Protein AF-X1FYM7-F1 (afdb_monomer)

Radius of gyration: 16.65 Å; Cα contacts (8 Å, |Δi|>4): 152; chains: 1; bounding box: 46×21×42 Å

Secondary structure (DSSP, 8-state):
------HHHHHHHHHHHHHHHHHHHHHHHH-HHHHHHHHT-----HHHHHHHHHHHHHHHHHHHHHHH-TT-HHHHHHHHHHHHHHHHHHHHHHHHTPPTT--HHHHHHHHHHHHH--

Mean predicted aligned error: 7.3 Å

Nearest PDB structures (foldseek):
  2jsw-assembly1_A  TM=3.915E-01  e=1.668E+00  Mus musculus
  8oyy-assembly2_B  TM=5.234E-01  e=7.848E+00  synthetic construct
  5nqn-assembly1_A  TM=3.870E-01  e=9.118E+00  Methylosinus trichosporium OB3b

pLDDT: mean 83.03, std 9.99, range [39.62, 94.56]

Structure (mmCIF, N/CA/C/O backbone):
data_AF-X1FYM7-F1
#
_entry.id   AF-X1FYM7-F1
#
loop_
_atom_site.group_PDB
_atom_site.id
_atom_site.type_symbol
_atom_site.label_atom_id
_atom_site.label_alt_id
_atom_site.label_comp_id
_atom_site.label_asym_id
_atom_site.label_entity_id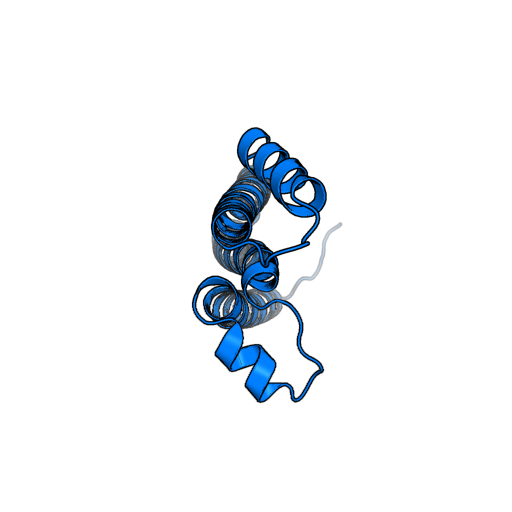
_atom_site.label_seq_id
_atom_site.pdbx_PDB_ins_code
_atom_site.Cartn_x
_atom_site.Cartn_y
_atom_site.Cartn_z
_atom_site.occupancy
_atom_site.B_iso_or_equiv
_atom_site.auth_seq_id
_atom_site.auth_comp_id
_atom_site.auth_asym_id
_atom_site.auth_atom_id
_atom_site.pdbx_PDB_model_num
ATOM 1 N N . MET A 1 1 ? -24.429 11.626 19.492 1.00 39.62 1 MET A N 1
ATOM 2 C CA . MET A 1 1 ? -25.261 11.186 18.357 1.00 39.62 1 MET A CA 1
ATOM 3 C C . MET A 1 1 ? -25.649 9.750 18.636 1.00 39.62 1 MET A C 1
ATOM 5 O O . MET A 1 1 ? -24.768 8.906 18.706 1.00 39.62 1 MET A O 1
ATOM 9 N N . ALA A 1 2 ? -26.917 9.503 18.959 1.00 44.91 2 ALA A N 1
ATOM 10 C CA . ALA A 1 2 ? -27.431 8.145 19.092 1.00 44.91 2 ALA A CA 1
ATOM 11 C C . ALA A 1 2 ? -27.764 7.676 17.677 1.00 44.91 2 ALA A C 1
ATOM 13 O O . ALA A 1 2 ? -28.855 7.933 17.173 1.00 44.91 2 ALA A O 1
ATOM 14 N N . GLU A 1 3 ? -26.764 7.129 16.996 1.00 49.31 3 GLU A N 1
ATOM 15 C CA . GLU A 1 3 ? -26.944 6.628 15.646 1.00 49.31 3 GLU A CA 1
ATOM 16 C C . GLU A 1 3 ? -27.617 5.260 15.741 1.00 49.31 3 GLU A C 1
ATOM 18 O O . GLU A 1 3 ? -27.142 4.333 16.399 1.00 49.31 3 GLU A O 1
ATOM 23 N N . ASN A 1 4 ? -28.806 5.194 15.157 1.00 51.47 4 ASN A N 1
ATOM 24 C CA . ASN A 1 4 ? -29.638 4.009 15.051 1.00 51.47 4 ASN A CA 1
ATOM 25 C C . ASN A 1 4 ? -29.024 3.111 13.962 1.00 51.47 4 ASN A C 1
ATOM 27 O O . ASN A 1 4 ? -29.584 2.929 12.885 1.00 51.47 4 ASN A O 1
ATOM 31 N N . GLU A 1 5 ? -27.790 2.664 14.182 1.00 57.91 5 GLU A N 1
ATOM 32 C CA . GLU A 1 5 ? -27.025 1.926 13.187 1.00 57.91 5 GLU A CA 1
ATOM 33 C C . GLU A 1 5 ? -27.402 0.460 13.261 1.00 57.91 5 GLU A C 1
ATOM 35 O O . GLU A 1 5 ? -27.236 -0.168 14.301 1.00 57.91 5 GLU A O 1
ATOM 40 N N . ASN A 1 6 ? -27.871 -0.115 12.155 1.00 61.28 6 ASN A N 1
ATOM 41 C CA . ASN A 1 6 ? -27.952 -1.561 12.024 1.00 61.28 6 ASN A CA 1
ATOM 42 C C . ASN A 1 6 ? -26.510 -2.107 12.000 1.00 61.28 6 ASN A C 1
ATOM 44 O O . ASN A 1 6 ? -25.846 -2.041 10.958 1.00 61.28 6 ASN A O 1
ATOM 48 N N . PRO A 1 7 ? -25.991 -2.649 13.120 1.00 72.56 7 PRO A N 1
ATOM 49 C CA . PRO A 1 7 ? -24.570 -2.955 13.244 1.00 72.56 7 PRO A CA 1
ATOM 50 C C . PRO A 1 7 ? -24.168 -4.125 12.337 1.00 72.56 7 PRO A C 1
ATOM 52 O O . PRO A 1 7 ? -22.986 -4.330 12.068 1.00 72.56 7 PRO A O 1
ATOM 55 N N . LEU A 1 8 ? -25.145 -4.905 11.858 1.00 79.06 8 LEU A N 1
ATOM 56 C CA . LEU A 1 8 ? -24.940 -5.984 10.901 1.00 79.06 8 LEU A CA 1
ATOM 57 C C . LEU A 1 8 ? -24.644 -5.432 9.500 1.00 79.06 8 LEU A C 1
ATOM 59 O O . LEU A 1 8 ? -23.708 -5.891 8.852 1.00 79.06 8 LEU A O 1
ATOM 63 N N . PHE A 1 9 ? -25.406 -4.429 9.054 1.00 78.94 9 PHE A N 1
ATOM 64 C CA . PHE A 1 9 ? -25.242 -3.828 7.730 1.00 78.94 9 PHE A CA 1
ATOM 65 C C . PHE A 1 9 ? -23.853 -3.198 7.573 1.00 78.94 9 PHE A C 1
ATOM 67 O O . PHE A 1 9 ? -23.149 -3.492 6.610 1.00 78.94 9 PHE A O 1
ATOM 74 N N . LEU A 1 10 ? -23.406 -2.428 8.570 1.00 77.69 10 LEU A N 1
ATOM 75 C CA . LEU A 1 10 ? -22.070 -1.823 8.565 1.00 77.69 10 LEU A CA 1
ATOM 76 C C . LEU A 1 10 ? -20.956 -2.871 8.510 1.00 77.69 10 LEU A C 1
ATOM 78 O O . LEU A 1 10 ? -20.008 -2.722 7.743 1.00 77.69 10 LEU A O 1
ATOM 82 N N . LYS A 1 11 ? -21.082 -3.971 9.263 1.00 80.81 11 LYS A N 1
ATOM 83 C CA . LYS A 1 11 ? -20.109 -5.074 9.208 1.00 80.81 11 LYS A CA 1
ATOM 84 C C . LYS A 1 11 ? -20.033 -5.708 7.823 1.00 80.81 11 LYS A C 1
ATOM 86 O O . LYS A 1 11 ? -18.937 -6.012 7.366 1.00 80.81 11 LYS A O 1
ATOM 91 N N . VAL A 1 12 ? -21.172 -5.886 7.152 1.00 87.00 12 VAL A N 1
ATOM 92 C CA . VAL A 1 12 ? -21.218 -6.432 5.788 1.00 87.00 12 VAL A CA 1
ATOM 93 C C . VAL A 1 12 ? -20.541 -5.484 4.797 1.00 87.00 12 VAL A C 1
ATOM 95 O O . VAL A 1 12 ? -19.710 -5.932 4.011 1.00 87.00 12 VAL A O 1
ATOM 98 N N . VAL A 1 13 ? -20.826 -4.181 4.868 1.00 83.88 13 VAL A N 1
ATOM 99 C CA . VAL A 1 13 ? -20.194 -3.174 3.997 1.00 83.88 13 VAL A CA 1
ATOM 100 C C . VAL A 1 13 ? -18.675 -3.145 4.199 1.00 83.88 13 VAL A C 1
ATOM 102 O O . VAL A 1 13 ? -17.925 -3.211 3.224 1.00 83.88 13 VAL A O 1
ATOM 105 N N . ILE A 1 14 ? -18.212 -3.121 5.454 1.00 85.19 14 ILE A N 1
ATOM 106 C CA . ILE A 1 14 ? -16.780 -3.135 5.792 1.00 85.19 14 ILE A CA 1
ATOM 107 C C . ILE A 1 14 ? -16.110 -4.421 5.295 1.00 85.19 14 ILE A C 1
ATOM 109 O O . ILE A 1 14 ? -14.990 -4.373 4.790 1.00 85.19 14 ILE A O 1
ATOM 113 N N . LEU A 1 15 ? -16.785 -5.569 5.403 1.00 89.69 15 LEU A N 1
ATOM 114 C CA . LEU A 1 15 ? -16.261 -6.844 4.919 1.00 89.69 15 LEU A CA 1
ATOM 115 C C . LEU A 1 15 ? -16.108 -6.859 3.393 1.00 89.69 15 LEU A C 1
ATOM 117 O O . LEU A 1 15 ? -15.057 -7.259 2.898 1.00 89.69 15 LEU A O 1
ATOM 121 N N . ILE A 1 16 ? -17.123 -6.404 2.651 1.00 90.56 16 ILE A N 1
ATOM 122 C CA . ILE A 1 16 ? -17.062 -6.313 1.184 1.00 90.56 16 ILE A CA 1
ATOM 123 C C . ILE A 1 16 ? -15.918 -5.389 0.769 1.00 90.56 16 ILE A C 1
ATOM 125 O O . ILE A 1 16 ? -15.097 -5.763 -0.068 1.00 90.56 16 ILE A O 1
ATOM 129 N N . TYR A 1 17 ? -15.824 -4.214 1.394 1.00 87.94 17 TYR A N 1
ATOM 130 C CA . TYR A 1 17 ? -14.737 -3.276 1.140 1.00 87.94 17 TYR A CA 1
ATOM 131 C C . TYR A 1 17 ? -13.366 -3.901 1.425 1.00 87.94 17 TYR A C 1
ATOM 133 O O . TYR A 1 17 ? -12.472 -3.808 0.587 1.00 87.94 17 TYR A O 1
ATOM 141 N N . ALA A 1 18 ? -13.209 -4.596 2.557 1.00 91.00 18 ALA A N 1
ATOM 142 C CA . ALA A 1 18 ? -11.963 -5.270 2.902 1.00 91.00 18 ALA A CA 1
ATOM 143 C C . ALA A 1 18 ? -11.565 -6.314 1.851 1.00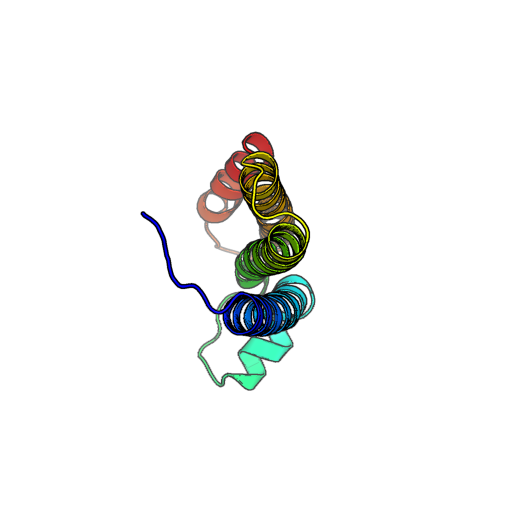 91.00 18 ALA A C 1
ATOM 145 O O . ALA A 1 18 ? -10.401 -6.374 1.468 1.00 91.00 18 ALA A O 1
ATOM 146 N N . ILE A 1 19 ? -12.522 -7.101 1.352 1.00 94.56 19 ILE A N 1
ATOM 147 C CA . ILE A 1 19 ? -12.275 -8.090 0.296 1.00 94.56 19 ILE A CA 1
ATOM 148 C C . ILE A 1 19 ? -11.820 -7.395 -0.989 1.00 94.56 19 ILE A C 1
ATOM 150 O O . ILE A 1 19 ? -10.791 -7.772 -1.541 1.00 94.56 19 ILE A O 1
ATOM 154 N N . VAL A 1 20 ? -12.540 -6.368 -1.446 1.00 92.38 20 VAL A N 1
ATOM 155 C CA . VAL A 1 20 ? -12.184 -5.630 -2.670 1.00 92.38 20 VAL A CA 1
ATOM 156 C C . VAL A 1 20 ? -10.797 -5.000 -2.537 1.00 92.38 20 VAL A C 1
ATOM 158 O O . VAL A 1 20 ? -9.964 -5.169 -3.426 1.00 92.38 20 VAL A O 1
ATOM 161 N N . ALA A 1 21 ? -10.523 -4.335 -1.413 1.00 92.56 21 ALA A N 1
ATOM 162 C CA . ALA A 1 21 ? -9.247 -3.683 -1.142 1.00 92.56 21 ALA A CA 1
ATOM 163 C C . ALA A 1 21 ? -8.087 -4.688 -1.062 1.00 92.56 21 ALA A C 1
ATOM 165 O O . ALA A 1 21 ? -7.017 -4.421 -1.600 1.00 92.56 21 ALA A O 1
ATOM 166 N N . LEU A 1 22 ? -8.295 -5.864 -0.459 1.00 94.38 22 LEU A N 1
ATOM 167 C CA . LEU A 1 22 ? -7.281 -6.919 -0.418 1.00 94.38 22 LEU A CA 1
ATOM 168 C C . LEU A 1 22 ? -7.052 -7.552 -1.791 1.00 94.38 22 LEU A C 1
ATOM 170 O O . LEU A 1 22 ? -5.903 -7.730 -2.174 1.00 94.38 22 LEU A O 1
ATOM 174 N N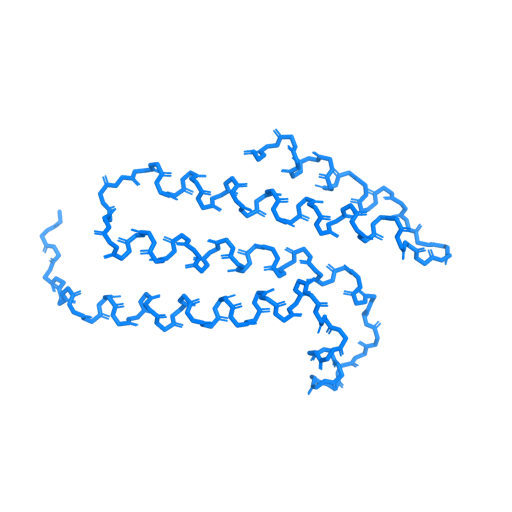 . VAL A 1 23 ? -8.107 -7.872 -2.543 1.00 94.56 23 VAL A N 1
ATOM 175 C CA . VAL A 1 23 ? -7.976 -8.500 -3.868 1.00 94.56 23 VAL A CA 1
ATOM 176 C C . VAL A 1 23 ? -7.263 -7.558 -4.834 1.00 94.56 23 VAL A C 1
ATOM 178 O O . VAL A 1 23 ? -6.220 -7.918 -5.377 1.00 94.56 23 VAL A O 1
ATOM 181 N N . TYR A 1 24 ? -7.761 -6.329 -4.995 1.00 90.19 24 TYR A N 1
ATOM 182 C CA . TYR A 1 24 ? -7.103 -5.344 -5.856 1.00 90.19 24 TYR A CA 1
ATOM 183 C C . TYR A 1 24 ? -5.731 -4.946 -5.315 1.00 90.19 24 TYR A C 1
ATOM 185 O O . TYR A 1 24 ? -4.793 -4.804 -6.094 1.00 90.19 24 TYR A O 1
ATOM 193 N N . GLY A 1 25 ? -5.589 -4.810 -3.996 1.00 92.38 25 GLY A N 1
ATOM 194 C CA . GLY A 1 25 ? -4.328 -4.446 -3.364 1.00 92.38 25 GLY A CA 1
ATOM 195 C C . GLY A 1 25 ? -3.229 -5.473 -3.604 1.00 92.38 25 GLY A C 1
ATOM 196 O O . GLY A 1 25 ? -2.142 -5.111 -4.045 1.00 92.38 25 GLY A O 1
ATOM 197 N N . LEU A 1 26 ? -3.518 -6.757 -3.382 1.00 94.12 26 LEU A N 1
ATOM 198 C CA . LEU A 1 26 ? -2.576 -7.847 -3.635 1.00 94.12 26 LEU A CA 1
ATOM 199 C C . LEU A 1 26 ? -2.239 -7.960 -5.124 1.00 94.12 26 LEU A C 1
ATOM 201 O O . LEU A 1 26 ? -1.070 -8.132 -5.471 1.00 94.12 26 LEU A O 1
ATOM 205 N N . CYS A 1 27 ? -3.231 -7.823 -6.006 1.00 92.19 27 CYS A N 1
ATOM 206 C CA . CYS A 1 27 ? -2.993 -7.857 -7.443 1.00 92.19 27 CYS A CA 1
ATOM 207 C C . CYS A 1 27 ? -2.117 -6.685 -7.907 1.00 92.19 27 CYS A C 1
ATOM 209 O O . CYS A 1 27 ? -1.126 -6.922 -8.588 1.00 92.19 27 CYS A O 1
ATOM 211 N N . PHE A 1 28 ? -2.397 -5.446 -7.492 1.00 90.50 28 PHE A N 1
ATOM 212 C CA . PHE A 1 28 ? -1.544 -4.302 -7.829 1.00 90.50 28 PHE A CA 1
ATOM 213 C C . PHE A 1 28 ? -0.145 -4.410 -7.215 1.00 90.50 28 PHE A C 1
ATOM 215 O O . PHE A 1 28 ? 0.825 -4.022 -7.858 1.00 90.50 28 PHE A O 1
ATOM 222 N N . LEU A 1 29 ? -0.017 -4.950 -6.000 1.00 90.06 29 LEU A N 1
ATOM 223 C CA . LEU A 1 29 ? 1.267 -5.055 -5.306 1.00 90.06 29 LEU A CA 1
ATOM 224 C C . LEU A 1 29 ? 2.191 -6.118 -5.926 1.00 90.06 29 LEU A C 1
ATOM 226 O O . LEU A 1 29 ? 3.390 -5.871 -6.073 1.00 90.06 29 LEU A O 1
ATOM 230 N N . PHE A 1 30 ? 1.651 -7.288 -6.287 1.00 89.56 30 PHE A N 1
ATOM 231 C CA . PHE A 1 30 ? 2.448 -8.440 -6.731 1.00 89.56 30 PHE A CA 1
ATOM 232 C C . PHE A 1 30 ? 2.405 -8.702 -8.238 1.00 89.56 30 PHE A C 1
ATOM 234 O O . PHE A 1 30 ? 3.412 -9.128 -8.801 1.00 89.56 30 PHE A O 1
ATOM 241 N N . VAL A 1 31 ? 1.267 -8.458 -8.889 1.00 90.94 31 VAL A N 1
ATOM 242 C CA . VAL A 1 31 ? 1.024 -8.771 -10.310 1.00 90.94 31 VAL A CA 1
ATOM 243 C C . VAL A 1 31 ? 0.343 -7.602 -11.049 1.00 90.94 31 VAL A C 1
ATOM 245 O O . VAL A 1 31 ? -0.701 -7.795 -11.678 1.00 90.94 31 VAL A O 1
ATOM 248 N N . PRO A 1 32 ? 0.901 -6.373 -10.992 1.00 86.94 32 PRO A N 1
ATOM 249 C CA . PRO A 1 32 ? 0.277 -5.195 -11.600 1.00 86.94 32 PRO A CA 1
ATOM 250 C C . PRO A 1 32 ? 0.071 -5.350 -13.112 1.00 86.94 32 PRO A C 1
ATOM 252 O O . PRO A 1 32 ? -0.942 -4.888 -13.632 1.00 86.94 32 PRO A O 1
ATOM 255 N N . ASP A 1 33 ? 0.971 -6.059 -13.801 1.00 86.12 33 ASP A N 1
ATOM 256 C CA . ASP A 1 33 ? 0.899 -6.286 -15.249 1.00 86.12 33 ASP A CA 1
ATOM 257 C C . ASP A 1 33 ? -0.399 -6.997 -15.655 1.00 86.12 33 ASP A C 1
ATOM 259 O O . ASP A 1 33 ? -1.014 -6.663 -16.664 1.00 86.12 33 ASP A O 1
ATOM 263 N N . PHE A 1 34 ? -0.854 -7.963 -14.848 1.00 86.25 34 PHE A N 1
ATOM 264 C CA . PHE A 1 34 ? -2.091 -8.698 -15.114 1.00 86.25 34 PHE A CA 1
ATOM 265 C C . PHE A 1 34 ? -3.308 -7.765 -15.114 1.00 86.25 34 PHE A C 1
ATOM 267 O O . PHE A 1 34 ? -4.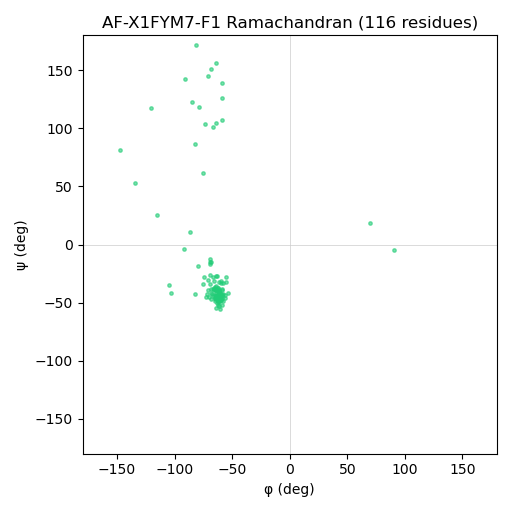145 -7.845 -16.011 1.00 86.25 34 PHE A O 1
ATOM 274 N N . LEU A 1 35 ? -3.390 -6.855 -14.137 1.00 85.88 35 LEU A N 1
ATOM 275 C CA . LEU A 1 35 ? -4.506 -5.914 -14.024 1.00 85.88 35 LEU A CA 1
ATOM 276 C C . LEU A 1 35 ? -4.483 -4.840 -15.112 1.00 85.88 35 LEU A C 1
ATOM 278 O O . LEU A 1 35 ? -5.542 -4.483 -15.624 1.00 85.88 35 LEU A O 1
ATOM 282 N N . VAL A 1 36 ? -3.304 -4.327 -15.468 1.00 84.12 36 VAL A N 1
ATOM 283 C CA . VAL A 1 36 ? -3.186 -3.315 -16.529 1.00 84.12 36 VAL A CA 1
ATOM 284 C C . VAL A 1 36 ? -3.534 -3.913 -17.889 1.00 84.12 36 VAL A C 1
ATOM 286 O O . VAL A 1 36 ? -4.320 -3.332 -18.630 1.00 84.12 36 VAL A O 1
ATOM 289 N N . ASN A 1 37 ? -3.058 -5.122 -18.183 1.00 85.12 37 ASN A N 1
ATOM 290 C CA . ASN A 1 37 ? -3.422 -5.811 -19.421 1.00 85.12 37 ASN A CA 1
ATOM 291 C C . ASN A 1 37 ? -4.923 -6.133 -19.481 1.00 85.12 37 ASN A C 1
ATOM 293 O O . ASN A 1 37 ? -5.542 -6.005 -20.535 1.00 85.12 37 ASN A O 1
ATOM 297 N N . ALA A 1 38 ? -5.527 -6.514 -18.351 1.00 85.81 38 ALA A N 1
ATOM 298 C CA . ALA A 1 38 ? -6.964 -6.761 -18.271 1.00 85.81 38 ALA A CA 1
ATOM 299 C C . ALA A 1 38 ? -7.812 -5.481 -18.408 1.00 85.81 38 ALA A C 1
ATOM 301 O O . ALA A 1 38 ? -8.965 -5.571 -18.827 1.00 85.81 38 ALA A O 1
ATOM 302 N N . SER A 1 39 ? -7.274 -4.303 -18.062 1.00 82.62 39 SER A N 1
ATOM 303 C CA . SER A 1 39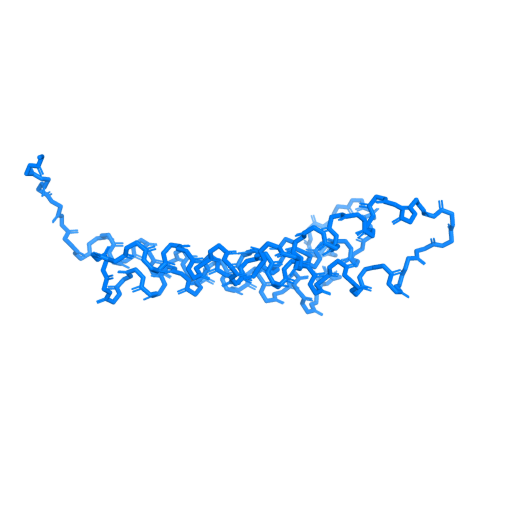 ? -7.998 -3.028 -18.167 1.00 82.62 39 SER A CA 1
ATOM 304 C C . SER A 1 39 ? -8.027 -2.457 -19.589 1.00 82.62 39 SER A C 1
ATOM 306 O O . SER A 1 39 ? -8.876 -1.615 -19.881 1.00 82.62 39 SER A O 1
ATOM 308 N N . GLY A 1 40 ? -7.135 -2.918 -20.476 1.00 79.19 40 GLY A N 1
ATOM 309 C CA . GL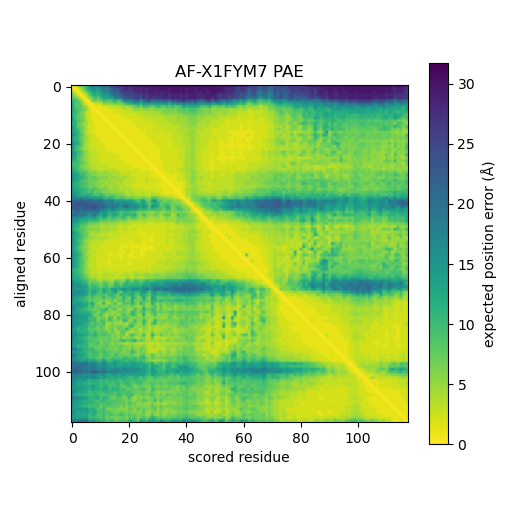Y A 1 40 ? -7.051 -2.462 -21.868 1.00 79.19 40 GLY A CA 1
ATOM 310 C C . GLY A 1 40 ? -6.549 -1.021 -22.034 1.00 79.19 40 GLY A C 1
ATOM 311 O O . GLY A 1 40 ? -6.803 -0.413 -23.072 1.00 79.19 40 GLY A O 1
ATOM 312 N N . GLY A 1 41 ? -5.896 -0.458 -21.011 1.00 69.19 41 GLY A N 1
ATOM 313 C CA . GLY A 1 41 ? -5.364 0.909 -21.019 1.00 69.19 41 GLY A CA 1
ATOM 314 C C . GLY A 1 41 ? -4.010 1.064 -21.723 1.00 69.19 41 GLY A C 1
ATOM 315 O O . GLY A 1 41 ? -3.360 0.087 -22.088 1.00 69.19 41 GLY A O 1
ATOM 316 N N . GLU A 1 42 ? -3.579 2.318 -21.894 1.00 66.94 42 GLU A N 1
ATOM 317 C CA . GLU A 1 42 ? -2.238 2.663 -22.389 1.00 66.94 42 GLU A CA 1
ATOM 318 C C . GLU A 1 42 ? -1.124 2.203 -21.429 1.00 66.94 42 GLU A C 1
ATOM 320 O O . GLU A 1 42 ? -1.378 2.039 -20.231 1.00 66.94 42 GLU A O 1
ATOM 325 N N . PRO A 1 43 ? 0.116 2.003 -21.923 1.00 66.94 43 PRO A N 1
ATOM 326 C CA . PRO A 1 43 ? 1.220 1.525 -21.099 1.00 66.94 43 PRO A CA 1
ATOM 327 C C . PRO A 1 43 ? 1.563 2.542 -20.004 1.00 66.94 43 PRO A C 1
ATOM 329 O O . PRO A 1 43 ? 2.196 3.567 -20.242 1.00 66.94 43 PRO A O 1
ATOM 332 N N . VAL A 1 44 ? 1.153 2.237 -18.776 1.00 65.81 44 VAL A N 1
ATOM 333 C CA . VAL A 1 44 ? 1.691 2.860 -17.562 1.00 65.81 44 VAL A CA 1
ATOM 334 C C . VAL A 1 44 ? 2.859 1.996 -17.106 1.00 65.81 44 VAL A C 1
ATOM 336 O O . VAL A 1 44 ? 2.766 0.777 -17.177 1.00 65.81 44 VAL A O 1
ATOM 339 N N . PHE A 1 45 ? 3.943 2.571 -16.584 1.00 73.56 45 PHE A N 1
ATOM 340 C CA . PHE A 1 45 ? 4.994 1.763 -15.960 1.00 73.56 45 PHE A CA 1
ATOM 341 C C . PHE A 1 45 ? 4.405 0.942 -14.799 1.00 73.56 45 PHE A C 1
ATOM 343 O O . PHE A 1 45 ? 4.060 1.477 -13.739 1.00 73.56 45 PHE A O 1
ATOM 350 N N . HIS A 1 46 ? 4.264 -0.373 -14.994 1.00 74.56 46 HIS A N 1
ATOM 351 C CA . HIS A 1 46 ? 3.517 -1.241 -14.078 1.00 74.56 46 HIS A CA 1
ATOM 352 C C . HIS A 1 46 ? 4.160 -1.323 -12.686 1.00 74.56 46 HIS A C 1
ATOM 354 O O . HIS A 1 46 ? 3.462 -1.503 -11.686 1.00 74.56 46 HIS A O 1
ATOM 360 N N . GLY A 1 47 ? 5.480 -1.120 -12.596 1.00 73.44 47 GLY A N 1
ATOM 361 C CA . GLY A 1 47 ? 6.199 -1.033 -11.324 1.00 73.44 47 GLY A CA 1
ATOM 362 C C . GLY A 1 47 ? 5.689 0.099 -10.428 1.00 73.44 47 GLY A C 1
ATOM 363 O O . GLY A 1 47 ? 5.653 -0.063 -9.208 1.00 73.44 47 GLY A O 1
ATOM 364 N N . TRP A 1 48 ? 5.204 1.199 -11.013 1.00 74.94 48 TRP A N 1
ATOM 365 C CA . TRP A 1 48 ? 4.634 2.315 -10.259 1.00 74.94 48 TRP A CA 1
ATOM 366 C C . TRP A 1 48 ? 3.278 1.969 -9.638 1.00 74.94 48 TRP A C 1
ATOM 368 O O . TRP A 1 48 ? 2.971 2.433 -8.554 1.00 74.94 48 TRP A O 1
ATOM 378 N N . LEU A 1 49 ? 2.468 1.093 -10.229 1.00 85.06 49 LEU A N 1
ATOM 379 C CA . LEU A 1 49 ? 1.150 0.755 -9.663 1.00 85.06 49 LEU A CA 1
ATOM 380 C C . LEU A 1 49 ? 1.225 -0.038 -8.348 1.00 85.06 49 LEU A C 1
ATOM 382 O O . LEU A 1 49 ? 0.250 -0.094 -7.594 1.00 85.06 49 LEU A O 1
ATOM 386 N N . ARG A 1 50 ? 2.395 -0.598 -8.025 1.00 88.75 50 ARG A N 1
ATOM 387 C CA . ARG A 1 50 ? 2.598 -1.402 -6.814 1.00 88.75 50 ARG A CA 1
ATOM 388 C C . ARG A 1 50 ? 2.356 -0.618 -5.525 1.00 88.75 50 ARG A C 1
ATOM 390 O O . ARG A 1 50 ? 1.865 -1.199 -4.558 1.00 88.75 50 ARG A O 1
ATOM 397 N N . TRP A 1 51 ? 2.643 0.689 -5.496 1.00 85.62 51 TRP A N 1
ATOM 398 C CA . TRP A 1 51 ? 2.456 1.498 -4.281 1.00 85.62 51 TRP A CA 1
ATOM 399 C C . TRP A 1 51 ? 0.979 1.672 -3.921 1.00 85.62 51 TRP A C 1
ATOM 401 O O . TRP A 1 51 ? 0.619 1.560 -2.748 1.00 85.62 51 TRP A O 1
ATOM 411 N N . ALA A 1 52 ? 0.115 1.847 -4.926 1.00 87.94 52 ALA A N 1
ATOM 412 C CA . ALA A 1 52 ? -1.332 1.873 -4.736 1.00 87.94 52 ALA A CA 1
ATOM 413 C C . ALA A 1 52 ? -1.837 0.526 -4.192 1.00 87.94 52 ALA A C 1
ATOM 415 O O . ALA A 1 52 ? -2.679 0.495 -3.293 1.00 87.94 52 ALA A O 1
ATOM 416 N N . GLY A 1 53 ? -1.246 -0.583 -4.656 1.00 89.25 53 GLY A N 1
ATOM 417 C CA . GLY A 1 53 ? -1.486 -1.914 -4.103 1.00 89.25 53 GLY A CA 1
ATOM 418 C C . GLY A 1 53 ? -1.198 -2.001 -2.602 1.00 89.25 53 GLY A C 1
ATOM 419 O O . GLY A 1 53 ? -2.036 -2.483 -1.838 1.00 89.25 53 GLY A O 1
ATOM 420 N N . GLY A 1 54 ? -0.060 -1.457 -2.159 1.00 87.00 54 GLY A N 1
ATOM 421 C CA . GLY A 1 54 ? 0.313 -1.393 -0.742 1.00 87.00 54 GLY A CA 1
ATOM 422 C C . GLY A 1 54 ? -0.700 -0.633 0.125 1.00 87.00 54 GLY A C 1
ATOM 423 O O . GLY A 1 54 ? -1.103 -1.126 1.181 1.00 87.00 54 GLY A O 1
ATOM 424 N N . ILE A 1 55 ? -1.187 0.516 -0.355 1.00 89.81 55 ILE A N 1
ATOM 425 C CA . ILE A 1 55 ? -2.241 1.293 0.321 1.00 89.81 55 ILE A CA 1
ATOM 426 C C . ILE A 1 55 ? -3.547 0.495 0.412 1.00 89.81 55 ILE A C 1
ATOM 428 O O . ILE A 1 55 ? -4.155 0.421 1.482 1.00 89.81 55 ILE A O 1
ATOM 432 N N . CYS A 1 56 ? -3.974 -0.143 -0.679 1.00 91.12 56 CYS A N 1
ATOM 433 C CA . CYS A 1 56 ? -5.190 -0.956 -0.703 1.00 91.12 56 CYS A CA 1
ATOM 434 C C . CYS A 1 56 ? -5.113 -2.152 0.261 1.00 91.12 56 CYS A C 1
ATOM 436 O O . CYS A 1 56 ? -6.070 -2.404 0.996 1.00 91.12 56 CYS A O 1
ATOM 438 N N . VAL A 1 57 ? -3.969 -2.845 0.331 1.00 92.94 57 VAL A N 1
ATOM 439 C CA . VAL A 1 57 ? -3.758 -3.934 1.303 1.00 92.94 57 VAL A CA 1
ATOM 440 C C . VAL A 1 57 ? -3.912 -3.419 2.731 1.00 92.94 57 VAL A C 1
ATOM 442 O O . VAL A 1 57 ? -4.601 -4.043 3.545 1.00 92.94 57 VAL A O 1
ATOM 445 N N . ALA A 1 58 ? -3.321 -2.264 3.034 1.00 91.81 58 ALA A N 1
ATOM 446 C CA . ALA A 1 58 ? -3.419 -1.695 4.364 1.00 91.81 58 ALA A CA 1
ATOM 447 C C . ALA A 1 58 ? -4.847 -1.299 4.735 1.00 91.81 58 ALA A C 1
ATOM 449 O O . ALA A 1 58 ? -5.314 -1.674 5.810 1.00 91.81 58 ALA A O 1
ATOM 450 N N . LEU A 1 59 ? -5.573 -0.637 3.832 1.00 89.81 59 LEU A N 1
ATOM 451 C CA . LEU A 1 59 ? -6.988 -0.305 4.021 1.00 89.81 59 LEU A CA 1
ATOM 452 C C . LEU A 1 59 ? -7.849 -1.559 4.228 1.00 89.81 59 LEU A C 1
ATOM 454 O O . LEU A 1 59 ? -8.743 -1.557 5.078 1.00 89.81 59 LEU A O 1
ATOM 458 N N . GLY A 1 60 ? -7.552 -2.647 3.517 1.00 90.38 60 GLY A N 1
ATOM 459 C CA . GLY A 1 60 ? -8.204 -3.939 3.712 1.00 90.38 60 GLY A CA 1
ATOM 460 C C . GLY A 1 60 ? -7.976 -4.514 5.114 1.00 90.38 60 GLY A C 1
ATOM 461 O O . GLY A 1 60 ? -8.935 -4.860 5.808 1.00 90.38 60 GLY A O 1
ATOM 462 N N . ILE A 1 61 ? -6.723 -4.549 5.575 1.00 90.94 61 ILE A N 1
ATOM 463 C CA . ILE A 1 61 ? -6.370 -5.018 6.928 1.00 90.94 61 ILE A CA 1
ATOM 464 C C . ILE A 1 61 ? -6.999 -4.120 8.001 1.00 90.94 61 ILE A C 1
ATOM 466 O O . ILE A 1 61 ? -7.623 -4.622 8.941 1.00 90.94 61 ILE A O 1
ATOM 470 N N . GLY A 1 62 ? -6.907 -2.802 7.832 1.00 88.00 62 GLY A N 1
ATOM 471 C CA . GLY A 1 62 ? -7.513 -1.814 8.719 1.00 88.00 62 GLY A CA 1
ATOM 472 C C . GLY A 1 62 ? -9.017 -1.999 8.870 1.00 88.00 62 GLY A C 1
ATOM 473 O O . GLY A 1 62 ? -9.542 -2.019 9.983 1.00 88.00 62 GLY A O 1
ATOM 474 N N . SER A 1 63 ? -9.703 -2.251 7.759 1.00 86.12 63 SER A N 1
ATOM 475 C CA . SER A 1 63 ? -11.141 -2.531 7.734 1.00 86.12 63 SER A CA 1
ATOM 476 C C . SER A 1 63 ? -11.500 -3.788 8.533 1.00 86.12 63 SER A C 1
ATOM 478 O O . SER A 1 63 ? -12.429 -3.767 9.345 1.00 86.12 63 SER A O 1
ATOM 480 N N . LEU A 1 64 ? -10.718 -4.868 8.404 1.00 88.12 64 LEU A N 1
ATOM 481 C CA . LEU A 1 64 ? -10.903 -6.083 9.210 1.00 88.12 64 LEU A CA 1
ATOM 482 C C . LEU A 1 64 ? -10.666 -5.836 10.708 1.00 88.12 64 LEU A C 1
ATOM 484 O O . LEU A 1 64 ? -11.354 -6.420 11.551 1.00 88.12 64 LEU A O 1
ATOM 488 N N . MET A 1 65 ? -9.709 -4.973 11.055 1.00 86.50 65 MET A N 1
ATOM 489 C CA . MET A 1 65 ? -9.433 -4.589 12.442 1.00 86.50 65 MET A CA 1
ATOM 490 C C . MET A 1 65 ? -10.579 -3.753 13.031 1.00 86.50 65 MET A C 1
ATOM 492 O O . MET A 1 65 ? -11.060 -4.073 14.125 1.00 86.50 65 MET A O 1
ATOM 496 N N . VAL A 1 66 ? -11.069 -2.746 12.296 1.00 85.12 66 VAL A N 1
ATOM 497 C CA . VAL A 1 66 ? -12.215 -1.905 12.696 1.00 85.12 66 VAL A CA 1
ATOM 498 C C . VAL A 1 66 ? -13.457 -2.764 12.915 1.00 85.12 66 VAL A C 1
ATOM 500 O O . VAL A 1 66 ? -14.123 -2.626 13.940 1.00 85.12 66 VAL A O 1
ATOM 503 N N . MET A 1 67 ? -13.723 -3.719 12.019 1.00 82.69 67 MET A N 1
ATOM 504 C CA . MET A 1 67 ? -14.858 -4.640 12.138 1.00 82.69 67 MET A CA 1
ATOM 505 C C . MET A 1 67 ? -14.839 -5.454 13.445 1.00 82.69 67 MET A C 1
ATOM 507 O O . MET A 1 67 ? -15.898 -5.776 13.991 1.00 82.69 67 MET A O 1
ATOM 511 N N . ARG A 1 68 ? -13.647 -5.790 13.962 1.00 80.25 68 ARG A N 1
ATOM 512 C CA . ARG A 1 68 ? -13.476 -6.549 15.214 1.00 80.25 68 ARG A CA 1
ATOM 513 C C . ARG A 1 68 ? -13.578 -5.665 16.456 1.00 80.25 68 ARG A C 1
ATOM 515 O O . ARG A 1 68 ? -14.171 -6.092 17.447 1.00 80.25 68 ARG A O 1
ATOM 522 N N . LYS A 1 69 ? -12.972 -4.474 16.440 1.00 81.38 69 LYS A N 1
ATOM 523 C CA . LYS A 1 69 ? -12.919 -3.561 17.598 1.00 81.38 69 LYS A CA 1
ATOM 524 C C . LYS A 1 69 ? -12.935 -2.090 17.152 1.00 81.38 69 LYS A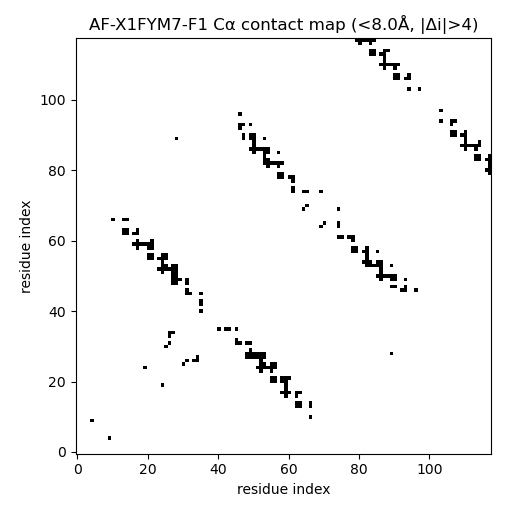 C 1
ATOM 526 O O . LYS A 1 69 ? -11.892 -1.452 17.173 1.00 81.38 69 LYS A O 1
ATOM 531 N N . PRO A 1 70 ? -14.094 -1.490 16.844 1.00 71.88 70 PRO A N 1
ATOM 532 C CA . PRO A 1 70 ? -14.148 -0.161 16.220 1.00 71.88 70 PRO A CA 1
ATOM 533 C C . PRO A 1 70 ? -13.699 1.001 17.129 1.00 71.88 70 PRO A C 1
ATOM 535 O O . PRO A 1 70 ? -13.487 2.107 16.651 1.00 71.88 70 PRO A O 1
ATOM 538 N N . LYS A 1 71 ? -13.546 0.782 18.443 1.00 74.56 71 LYS A N 1
ATOM 539 C CA . LYS A 1 71 ? -13.381 1.855 19.444 1.00 74.56 71 LYS A CA 1
ATOM 540 C C . LYS A 1 71 ? -11.946 2.349 19.688 1.00 74.56 71 LYS A C 1
ATOM 542 O O . LYS A 1 71 ? -11.740 3.122 20.616 1.00 74.56 71 LYS A O 1
ATOM 547 N N . ASN A 1 72 ? -10.964 1.964 18.873 1.00 69.00 72 ASN A N 1
ATOM 548 C CA . ASN A 1 72 ? -9.562 2.323 19.116 1.00 69.00 72 ASN A CA 1
ATOM 549 C C . ASN A 1 72 ? -8.960 3.135 17.961 1.00 69.00 72 ASN A C 1
ATOM 551 O O . ASN A 1 72 ? -8.763 2.597 16.873 1.00 69.00 72 ASN A O 1
ATOM 555 N N . GLN A 1 73 ? -8.545 4.381 18.236 1.00 71.81 73 GLN A N 1
ATOM 556 C CA . GLN A 1 73 ? -7.750 5.204 17.304 1.00 71.81 73 GLN A CA 1
ATOM 557 C C . GLN A 1 73 ? -6.464 4.498 16.848 1.00 71.81 73 GLN A C 1
ATOM 559 O O . GLN A 1 73 ? -6.016 4.704 15.724 1.00 71.81 73 GLN A O 1
ATOM 564 N N . GLY A 1 74 ? -5.921 3.598 17.678 1.00 76.56 74 GLY A N 1
ATOM 565 C CA . GLY A 1 74 ? -4.770 2.771 17.323 1.00 76.56 74 GLY A CA 1
ATOM 566 C C . GLY A 1 74 ? -4.973 1.967 16.038 1.00 76.56 74 GLY A C 1
ATOM 567 O O . GLY A 1 74 ? -4.029 1.819 15.284 1.00 76.56 74 GLY A O 1
ATOM 568 N N . ILE A 1 75 ? -6.196 1.526 15.721 1.00 82.56 75 ILE A N 1
ATOM 569 C CA . ILE A 1 75 ? -6.455 0.774 14.482 1.00 82.56 75 ILE A CA 1
ATOM 570 C C . ILE A 1 75 ? -6.281 1.660 13.250 1.00 82.56 75 ILE A C 1
ATOM 572 O O . ILE A 1 75 ? -5.682 1.231 12.268 1.00 82.56 75 ILE A O 1
ATOM 576 N N . PHE A 1 76 ? -6.768 2.898 13.308 1.00 78.38 76 PHE A N 1
ATOM 577 C CA . PHE A 1 76 ? -6.585 3.863 12.229 1.00 78.38 76 PHE A CA 1
ATOM 578 C C . PHE A 1 76 ? -5.102 4.201 12.044 1.00 78.38 76 PHE A C 1
ATOM 580 O O . PHE A 1 76 ? -4.598 4.144 10.927 1.00 78.38 76 PHE A O 1
ATOM 587 N N . VAL A 1 77 ? -4.381 4.437 13.146 1.00 75.75 77 VAL A N 1
ATOM 588 C CA . VAL A 1 77 ? -2.932 4.694 13.121 1.00 75.75 77 VAL A CA 1
ATOM 589 C C . VAL A 1 77 ? -2.165 3.496 12.554 1.00 75.75 77 VAL A C 1
ATOM 591 O O . VAL A 1 77 ? -1.336 3.677 11.671 1.00 75.75 77 VAL A O 1
ATOM 594 N N . THR A 1 78 ? -2.483 2.266 12.972 1.00 83.56 78 THR A N 1
ATOM 595 C CA . THR A 1 78 ? -1.879 1.043 12.416 1.00 83.56 78 THR A CA 1
ATOM 596 C C . THR A 1 78 ? -2.177 0.891 10.929 1.00 83.56 78 THR A C 1
ATOM 598 O O . THR A 1 78 ? -1.304 0.484 10.175 1.00 83.56 78 THR A O 1
ATOM 601 N N . THR A 1 79 ? -3.389 1.230 10.493 1.00 86.38 79 THR A N 1
ATOM 602 C CA . THR A 1 79 ? -3.776 1.173 9.076 1.00 86.38 79 THR A CA 1
ATOM 603 C C . THR A 1 79 ? -2.958 2.155 8.244 1.00 86.38 79 THR A C 1
ATOM 605 O O . THR A 1 79 ? -2.458 1.783 7.186 1.00 86.38 79 THR A O 1
ATOM 608 N N . ILE A 1 80 ? -2.786 3.386 8.734 1.00 79.25 80 ILE A N 1
ATOM 609 C CA . ILE A 1 80 ? -1.950 4.398 8.080 1.00 79.25 80 ILE A CA 1
ATOM 610 C C . ILE A 1 80 ? -0.498 3.926 8.019 1.00 79.25 80 ILE A C 1
ATOM 612 O O . ILE A 1 80 ? 0.052 3.882 6.926 1.00 79.25 80 ILE A O 1
ATOM 616 N N . ALA A 1 81 ? 0.081 3.519 9.153 1.00 83.00 81 ALA A N 1
ATOM 617 C CA . ALA A 1 81 ? 1.469 3.060 9.241 1.00 83.00 81 ALA A CA 1
ATOM 618 C C . ALA A 1 81 ? 1.742 1.861 8.319 1.00 83.00 81 ALA A C 1
ATOM 620 O O . ALA A 1 81 ? 2.741 1.809 7.608 1.00 83.00 81 ALA A O 1
ATOM 621 N N . LEU A 1 82 ? 0.814 0.903 8.271 1.00 86.56 82 LEU A N 1
ATOM 622 C CA . LEU A 1 82 ? 0.907 -0.240 7.370 1.00 86.56 82 LEU A CA 1
ATOM 623 C C . LEU A 1 82 ? 0.811 0.194 5.898 1.00 86.56 82 LEU A C 1
ATOM 625 O O . LEU A 1 82 ? 1.521 -0.343 5.051 1.00 86.56 82 LEU A O 1
ATOM 629 N N . GLY A 1 83 ? -0.049 1.166 5.585 1.00 83.12 83 GLY A N 1
ATOM 630 C CA . GLY A 1 83 ? -0.205 1.700 4.232 1.00 83.12 83 GLY A CA 1
ATOM 631 C C . GLY A 1 83 ? 1.049 2.408 3.753 1.00 83.12 83 GLY A C 1
ATOM 632 O O . GLY A 1 83 ? 1.539 2.106 2.666 1.00 83.12 83 GLY A O 1
ATOM 633 N N . THR A 1 84 ? 1.598 3.297 4.575 1.00 81.50 84 THR A N 1
ATOM 634 C CA . THR A 1 84 ? 2.838 4.014 4.270 1.00 81.50 84 THR A CA 1
ATOM 635 C C . THR A 1 84 ? 4.022 3.052 4.181 1.00 81.50 84 THR A C 1
ATOM 637 O O . THR A 1 84 ? 4.803 3.161 3.238 1.00 81.50 84 THR A O 1
ATOM 640 N N . LEU A 1 85 ? 4.097 2.024 5.036 1.00 89.75 85 LEU A N 1
ATOM 641 C CA . LEU A 1 85 ? 5.126 0.982 4.945 1.00 89.75 85 LEU A CA 1
ATOM 642 C C . LEU A 1 85 ? 5.057 0.227 3.611 1.00 89.75 85 LEU A C 1
ATOM 644 O O . LEU A 1 85 ? 6.043 0.150 2.879 1.00 89.75 85 LEU A O 1
ATOM 648 N N . LEU A 1 86 ? 3.892 -0.340 3.281 1.00 89.12 86 LEU A N 1
ATOM 649 C CA . LEU A 1 86 ? 3.726 -1.159 2.078 1.00 89.12 86 LEU A CA 1
ATOM 650 C C . LEU A 1 86 ? 3.885 -0.329 0.799 1.00 89.12 86 LEU A C 1
ATOM 652 O O . LEU A 1 86 ? 4.501 -0.797 -0.160 1.00 89.12 86 LEU A O 1
ATOM 656 N N . ALA A 1 87 ? 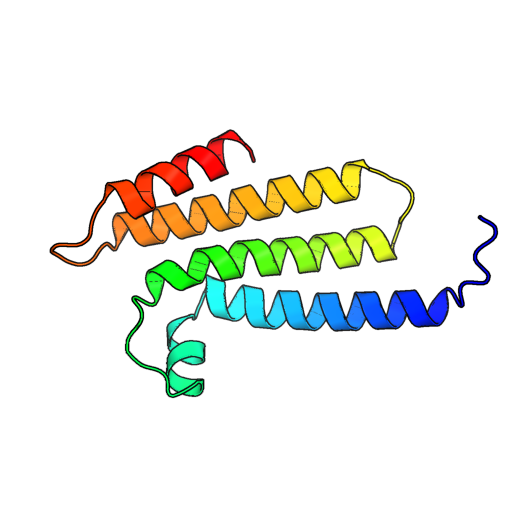3.381 0.906 0.790 1.00 86.5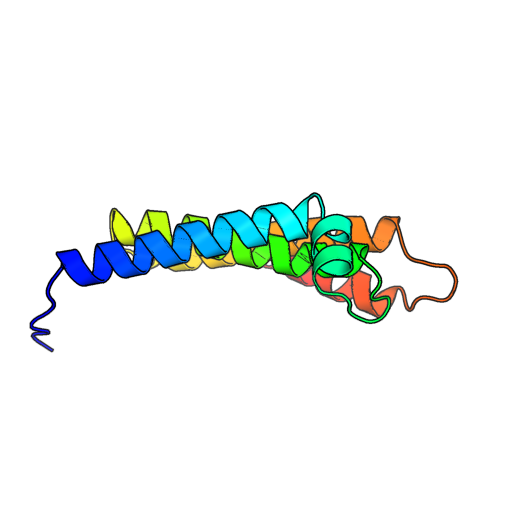0 87 ALA A N 1
ATOM 657 C CA . ALA A 1 87 ? 3.586 1.839 -0.312 1.00 86.50 87 ALA A CA 1
ATOM 658 C C . ALA A 1 87 ? 5.062 2.232 -0.457 1.00 86.50 87 ALA A C 1
ATOM 660 O O . ALA A 1 87 ? 5.584 2.232 -1.570 1.00 86.50 87 ALA A O 1
ATOM 661 N N . GLY A 1 88 ? 5.753 2.509 0.652 1.00 87.62 88 GLY A N 1
ATOM 662 C CA . GLY A 1 88 ? 7.180 2.820 0.667 1.00 87.62 88 GLY A CA 1
ATOM 663 C C . GLY A 1 88 ? 8.025 1.678 0.106 1.00 87.62 88 GLY A C 1
ATOM 664 O O . GLY A 1 88 ? 8.839 1.898 -0.789 1.00 87.62 88 GLY A O 1
ATOM 665 N N . LEU A 1 89 ? 7.775 0.440 0.543 1.00 90.88 89 LEU A N 1
ATOM 666 C CA . LEU A 1 89 ? 8.457 -0.752 0.023 1.00 90.88 89 LEU A CA 1
ATOM 667 C C . LEU A 1 89 ? 8.192 -0.968 -1.472 1.00 90.88 89 LEU A C 1
ATOM 669 O O . LEU A 1 89 ? 9.108 -1.290 -2.230 1.00 90.88 89 LEU A O 1
ATOM 673 N N . ALA A 1 90 ? 6.954 -0.757 -1.916 1.00 89.12 90 ALA A N 1
ATOM 674 C CA . ALA A 1 90 ? 6.604 -0.842 -3.326 1.00 89.12 90 ALA A CA 1
ATOM 675 C C . ALA A 1 90 ? 7.288 0.247 -4.171 1.00 89.12 90 ALA A C 1
ATOM 677 O O . ALA A 1 90 ? 7.736 -0.035 -5.282 1.00 89.12 90 ALA A O 1
ATOM 678 N N . LEU A 1 91 ? 7.426 1.468 -3.647 1.00 88.69 91 LEU A N 1
ATOM 679 C CA . LEU A 1 91 ? 8.172 2.538 -4.313 1.00 88.69 91 LEU A CA 1
ATOM 680 C C . LEU A 1 91 ? 9.679 2.264 -4.333 1.00 88.69 91 LEU A C 1
ATOM 682 O O . LEU A 1 91 ? 10.322 2.577 -5.329 1.00 88.69 91 LEU A O 1
ATOM 686 N N . VAL A 1 92 ? 10.247 1.631 -3.301 1.00 91.06 92 VAL A N 1
ATOM 687 C CA . VAL A 1 92 ? 11.637 1.140 -3.348 1.00 91.06 92 VAL A CA 1
ATOM 688 C C . VAL A 1 92 ? 11.797 0.104 -4.457 1.00 91.06 92 VAL A C 1
ATOM 690 O O . VAL A 1 92 ? 12.750 0.187 -5.228 1.00 91.06 92 VAL A O 1
ATOM 693 N N . PHE A 1 93 ? 10.849 -0.828 -4.593 1.00 88.25 93 PHE A N 1
ATOM 694 C CA . PHE A 1 93 ? 10.857 -1.784 -5.700 1.00 88.25 93 PHE A CA 1
ATOM 695 C C . PHE A 1 93 ? 10.779 -1.082 -7.066 1.00 88.25 93 PHE A C 1
ATOM 697 O O . PHE A 1 93 ? 11.495 -1.458 -7.993 1.00 88.25 93 PHE A O 1
ATOM 704 N N . ALA A 1 94 ? 9.933 -0.059 -7.201 1.00 87.31 94 ALA A N 1
ATOM 705 C CA . ALA A 1 94 ? 9.844 0.735 -8.423 1.00 87.31 94 ALA A CA 1
ATOM 706 C C . ALA A 1 94 ? 11.146 1.503 -8.701 1.00 87.31 94 ALA A C 1
ATOM 708 O O . ALA A 1 94 ? 11.587 1.551 -9.842 1.00 87.31 94 ALA A O 1
ATOM 709 N N . TRP A 1 95 ? 11.790 2.045 -7.662 1.00 87.12 95 TRP A N 1
ATOM 710 C CA . TRP A 1 95 ? 13.058 2.767 -7.765 1.00 87.12 95 TRP A CA 1
ATOM 711 C C . TRP A 1 95 ? 14.177 1.864 -8.301 1.00 87.12 95 TRP A C 1
ATOM 713 O O . TRP A 1 95 ? 14.854 2.233 -9.258 1.00 87.12 95 TRP A O 1
ATOM 723 N N . ILE A 1 96 ? 14.349 0.661 -7.748 1.00 89.19 96 ILE A N 1
ATOM 724 C CA . ILE A 1 96 ? 15.408 -0.258 -8.206 1.00 89.19 96 ILE A CA 1
ATOM 725 C C . ILE A 1 96 ? 15.163 -0.823 -9.619 1.00 89.19 96 ILE A C 1
ATOM 727 O O . ILE A 1 96 ? 16.092 -1.357 -10.213 1.00 89.19 96 ILE A O 1
ATOM 731 N N . ASN A 1 97 ? 13.941 -0.699 -10.154 1.00 87.50 97 ASN A N 1
ATOM 732 C CA . ASN A 1 97 ? 13.549 -1.157 -11.493 1.00 87.50 97 ASN A CA 1
ATOM 733 C C . ASN A 1 97 ? 13.146 0.008 -12.423 1.00 87.50 97 ASN A C 1
ATOM 735 O O . ASN A 1 97 ? 12.338 -0.191 -13.328 1.00 87.50 97 ASN A O 1
ATOM 739 N N . LEU A 1 98 ? 13.642 1.228 -12.182 1.00 81.94 98 LEU A N 1
ATOM 740 C CA . LEU A 1 98 ? 13.325 2.394 -13.017 1.00 81.94 98 LEU A CA 1
ATOM 741 C C . LEU A 1 98 ? 13.732 2.174 -14.480 1.00 81.94 98 LEU A C 1
ATOM 743 O O . LEU A 1 98 ? 14.824 1.685 -14.763 1.00 81.94 98 LEU A O 1
ATOM 747 N N . GLU A 1 99 ? 12.872 2.609 -15.400 1.00 79.44 99 GLU A N 1
ATOM 748 C CA . GLU A 1 99 ? 13.181 2.652 -16.830 1.00 79.44 99 GLU A CA 1
ATOM 749 C C . GLU A 1 99 ? 14.261 3.699 -17.148 1.00 79.44 99 GLU A C 1
ATOM 751 O O . GLU A 1 99 ? 14.384 4.732 -16.477 1.00 79.44 99 GLU A O 1
ATOM 756 N N . GLU A 1 100 ? 15.041 3.450 -18.204 1.00 74.19 100 GLU A N 1
ATOM 757 C CA . GLU A 1 100 ? 16.037 4.406 -18.691 1.00 74.19 100 GLU A CA 1
ATOM 758 C C . GLU A 1 100 ? 15.371 5.740 -19.069 1.00 74.19 100 GLU A C 1
ATOM 760 O O . GLU A 1 100 ? 14.421 5.791 -19.846 1.00 74.19 100 GLU A O 1
ATOM 765 N N . GLY A 1 101 ? 15.875 6.841 -18.502 1.00 78.69 101 GLY A N 1
ATOM 766 C CA . GLY A 1 101 ? 15.334 8.190 -18.712 1.00 78.69 101 GLY A CA 1
ATOM 767 C C . GLY A 1 101 ? 14.252 8.625 -17.714 1.00 78.69 101 GLY A C 1
ATOM 768 O O . GLY A 1 101 ? 13.856 9.792 -17.729 1.00 78.69 101 GLY A O 1
ATOM 769 N N . ALA A 1 102 ? 13.805 7.747 -16.810 1.00 81.00 102 ALA A N 1
ATOM 770 C CA . ALA A 1 102 ? 12.831 8.104 -15.782 1.00 81.00 102 ALA A CA 1
ATOM 771 C C . ALA A 1 102 ? 13.422 9.033 -14.699 1.00 81.00 102 ALA A C 1
ATOM 773 O O . ALA A 1 102 ? 14.579 8.913 -14.288 1.00 81.00 102 ALA A O 1
ATOM 774 N N . ASN A 1 103 ? 12.609 9.964 -14.184 1.00 85.75 103 ASN A N 1
ATOM 775 C CA . ASN A 1 103 ? 13.033 10.872 -13.117 1.00 85.75 103 ASN A CA 1
ATOM 776 C C . ASN A 1 103 ? 13.116 10.132 -11.771 1.00 85.75 103 ASN A C 1
ATOM 778 O O . ASN A 1 103 ? 12.105 9.904 -11.105 1.00 85.75 103 ASN A O 1
ATOM 782 N N . VAL A 1 104 ? 14.340 9.818 -11.344 1.00 87.31 104 VAL A N 1
ATOM 783 C CA . VAL A 1 104 ? 14.629 9.101 -10.092 1.00 87.31 104 VAL A CA 1
ATOM 784 C C . VAL A 1 104 ? 13.986 9.768 -8.874 1.00 87.31 104 VAL A C 1
ATOM 786 O O . VAL A 1 104 ? 13.402 9.083 -8.033 1.00 87.31 104 VAL A O 1
ATOM 789 N N . TRP A 1 105 ? 14.027 11.099 -8.784 1.00 86.19 105 TRP A N 1
ATOM 790 C CA . TRP A 1 105 ? 13.504 11.834 -7.629 1.00 86.19 105 TRP A CA 1
ATOM 791 C C . TRP A 1 105 ? 11.990 11.725 -7.481 1.00 86.19 105 TRP A C 1
ATOM 793 O O . TRP A 1 105 ? 11.492 11.758 -6.356 1.00 86.19 105 TRP A O 1
ATOM 803 N N . PHE A 1 106 ? 11.270 11.526 -8.588 1.00 84.75 106 PHE A N 1
ATOM 804 C CA . PHE A 1 106 ? 9.824 11.312 -8.563 1.00 84.75 106 PHE A CA 1
ATOM 805 C C . PHE A 1 106 ? 9.437 10.028 -7.814 1.00 84.75 106 PHE A C 1
ATOM 807 O O . PHE A 1 106 ? 8.358 9.966 -7.234 1.00 84.75 106 PHE A O 1
ATOM 814 N N . THR A 1 107 ? 10.325 9.029 -7.773 1.00 85.94 107 THR A N 1
ATOM 815 C CA . THR A 1 107 ? 10.080 7.752 -7.081 1.00 85.94 107 THR A CA 1
ATOM 816 C C . THR A 1 107 ? 10.819 7.672 -5.744 1.00 85.94 107 THR A C 1
ATOM 818 O O . THR A 1 107 ? 10.239 7.262 -4.740 1.00 85.94 107 THR A O 1
ATOM 821 N N . ALA A 1 108 ? 12.074 8.124 -5.693 1.00 87.50 108 ALA A N 1
ATOM 822 C CA . ALA A 1 108 ? 12.924 8.032 -4.508 1.00 87.50 108 ALA A CA 1
ATOM 823 C C . ALA A 1 108 ? 12.426 8.895 -3.337 1.00 87.50 108 ALA A C 1
ATOM 825 O O . ALA A 1 108 ? 12.384 8.426 -2.200 1.00 87.50 108 ALA A O 1
ATOM 826 N N . PHE A 1 109 ? 12.015 10.141 -3.599 1.00 89.50 109 PHE A N 1
ATOM 827 C CA . PHE A 1 109 ? 11.537 11.042 -2.547 1.00 89.50 109 PHE A CA 1
ATOM 828 C C . PHE A 1 109 ? 10.288 10.507 -1.825 1.00 89.50 109 PHE A C 1
ATOM 830 O O . PHE A 1 109 ? 10.336 10.378 -0.598 1.00 89.50 109 PHE A O 1
ATOM 837 N N . PRO A 1 110 ? 9.193 10.137 -2.524 1.00 87.31 110 PRO A N 1
ATOM 838 C CA . PRO A 1 110 ? 8.037 9.565 -1.847 1.00 87.31 110 PRO A CA 1
ATOM 839 C C . PRO A 1 110 ? 8.344 8.202 -1.216 1.00 87.31 110 PRO A C 1
ATOM 841 O O . PRO A 1 110 ? 7.791 7.924 -0.157 1.00 87.31 110 PRO A O 1
ATOM 844 N N . ALA A 1 111 ? 9.247 7.384 -1.777 1.00 90.25 111 ALA A N 1
ATOM 845 C CA . ALA A 1 111 ? 9.664 6.128 -1.142 1.00 90.25 111 ALA A CA 1
ATOM 846 C C . ALA A 1 111 ? 10.257 6.370 0.253 1.00 90.25 111 ALA A C 1
ATOM 848 O O . ALA A 1 111 ? 9.814 5.773 1.232 1.00 90.25 111 ALA A O 1
ATOM 849 N N . ILE A 1 112 ? 11.228 7.284 0.346 1.00 91.06 112 ILE A N 1
ATOM 850 C CA . ILE A 1 112 ? 11.889 7.636 1.607 1.00 91.06 112 ILE A CA 1
ATOM 851 C C . ILE A 1 112 ? 10.876 8.229 2.582 1.00 91.06 112 ILE A C 1
ATOM 853 O O . ILE A 1 112 ? 10.810 7.795 3.728 1.00 91.06 112 ILE A O 1
ATOM 857 N N . LEU A 1 113 ? 10.064 9.189 2.131 1.00 90.50 113 LEU A N 1
ATOM 858 C CA . LEU A 1 113 ? 9.071 9.834 2.985 1.00 90.50 113 LEU A CA 1
ATOM 859 C C . LEU A 1 113 ? 8.100 8.808 3.579 1.00 90.50 113 LEU A C 1
ATOM 861 O O . LEU A 1 113 ? 7.895 8.805 4.788 1.00 90.50 113 LEU A O 1
ATOM 865 N N . MET A 1 114 ? 7.551 7.924 2.742 1.00 86.69 114 MET A N 1
ATOM 866 C CA . MET A 1 114 ? 6.598 6.893 3.156 1.00 86.69 114 MET A CA 1
ATOM 867 C C . MET A 1 114 ? 7.203 5.905 4.163 1.00 86.69 114 MET A C 1
ATOM 869 O O . MET A 1 114 ? 6.515 5.524 5.104 1.00 86.69 114 MET A O 1
ATOM 873 N N . LEU A 1 115 ? 8.482 5.542 4.014 1.00 88.25 115 LEU A N 1
ATOM 874 C CA . LEU A 1 115 ? 9.188 4.671 4.964 1.00 88.25 115 LEU A CA 1
ATOM 875 C C . LEU A 1 115 ? 9.570 5.371 6.276 1.00 88.25 115 LEU A C 1
ATOM 877 O O . LEU A 1 115 ? 9.697 4.717 7.303 1.00 88.25 115 LEU A O 1
ATOM 881 N N . VAL A 1 116 ? 9.788 6.688 6.261 1.00 89.81 116 VAL A N 1
ATOM 882 C CA . VAL A 1 116 ? 10.106 7.455 7.479 1.00 89.81 116 VAL A CA 1
ATOM 883 C C . VAL A 1 116 ? 8.861 7.673 8.342 1.00 89.81 116 VAL A C 1
ATOM 885 O O . VAL A 1 116 ? 8.968 7.723 9.565 1.00 89.81 116 VAL A O 1
ATOM 888 N N . ILE A 1 117 ? 7.692 7.834 7.715 1.00 84.00 117 ILE A N 1
ATOM 889 C CA . ILE A 1 117 ? 6.424 8.097 8.416 1.00 84.00 117 ILE A CA 1
ATOM 890 C C . ILE A 1 117 ? 5.631 6.826 8.760 1.00 84.00 117 ILE A C 1
ATOM 892 O O . ILE A 1 117 ? 4.557 6.938 9.352 1.00 84.00 117 ILE A O 1
ATOM 896 N N . SER A 1 118 ? 6.102 5.650 8.336 1.00 78.62 118 SER A N 1
ATOM 897 C CA . SER A 1 118 ? 5.521 4.345 8.677 1.00 78.62 118 SER A CA 1
ATOM 898 C C . SER A 1 118 ? 5.983 3.844 10.035 1.00 78.62 118 SER A C 1
ATOM 900 O O . SER A 1 118 ? 5.117 3.385 10.810 1.00 78.62 118 SER A O 1
#

Sequence (118 aa):
MAENENPLFLKVVILIYAIVALVYGLCFLFVPDFLVNASGGEPVFHGWLRWAGGICVALGIGSLMVMRKPKNQGIFVTTIALGTLLAGLALVFAWINLEEGANVWFTAFPAILMLVIS

Organism: NCBI:txid412755

Solvent-accessible surface area (backbone atoms only — not comparable to full-atom values): 6011 Å² total; per-residue (Å²): 132,90,74,91,66,63,70,64,60,54,47,52,54,40,48,53,50,19,51,53,25,34,54,53,6,49,38,23,49,75,42,27,59,61,57,48,64,72,67,72,63,79,94,63,71,46,52,64,46,11,22,59,7,18,35,26,34,16,51,12,53,29,33,57,48,38,70,75,53,71,90,45,70,64,48,59,53,50,21,49,24,42,14,28,35,37,21,11,54,25,25,47,55,23,50,82,64,58,60,92,90,59,67,61,66,78,35,47,52,57,16,52,52,26,51,73,72,63

Foldseek 3Di:
DPDPDPLVVLLVVLLVLLVVLQVQLCCLQPPQVVVVVVVVDDDDPSLLSNLVSQLSNLSSVLSVVCSVPVPDPVSVLSSLLSSLCRSLVSLVSCLVVDDPPDDSCVSNVSSVVSNVSD